Protein AF-A0A644ZFD5-F1 (afdb_monomer_lite)

pLDDT: mean 93.67, std 4.78, range [64.62, 98.56]

Foldseek 3Di:
DLDAPVVVLVVQVCCLVVDAKDKDKDKAAAPVLLVCVCVPPVCVVVVRHRRDHDQDPVVNCVSDPQKAWDDKAWCLDPVNLVPDDPVVSVVSVVLCVDPCSRRRMIMTIIIRHD

Organism: NCBI:txid1076179

Radius of gyration: 15.65 Å; chains: 1; bounding box: 38×32×37 Å

Structure (mmCIF, N/CA/C/O backbone):
data_AF-A0A644ZFD5-F1
#
_entry.id   AF-A0A644ZFD5-F1
#
loop_
_atom_site.group_PDB
_atom_site.id
_atom_site.type_symbol
_atom_site.label_atom_id
_atom_site.label_alt_id
_atom_site.label_comp_id
_atom_site.label_asym_id
_atom_site.label_entity_id
_atom_site.label_seq_id
_atom_site.pdbx_PDB_ins_code
_atom_site.Cartn_x
_atom_site.Cartn_y
_atom_site.Cartn_z
_atom_site.occupancy
_atom_site.B_iso_or_equiv
_atom_site.auth_seq_id
_atom_site.auth_comp_id
_atom_site.auth_asym_id
_atom_site.auth_atom_id
_atom_site.pdbx_PDB_model_num
ATOM 1 N N . MET A 1 1 ? 0.819 -8.624 -4.113 1.00 64.62 1 MET A N 1
ATOM 2 C CA . MET A 1 1 ? 0.639 -9.521 -2.954 1.00 64.62 1 MET A CA 1
ATOM 3 C C . MET A 1 1 ? 0.385 -10.947 -3.442 1.00 64.62 1 MET A C 1
ATOM 5 O O . MET A 1 1 ? -0.240 -11.080 -4.488 1.00 64.62 1 MET A O 1
ATOM 9 N N . TYR A 1 2 ? 0.853 -11.981 -2.729 1.00 78.31 2 TYR A N 1
ATOM 10 C CA . TYR A 1 2 ? 0.537 -13.392 -3.042 1.00 78.31 2 TYR A CA 1
ATOM 11 C C . TYR A 1 2 ? -0.919 -13.760 -2.727 1.00 78.31 2 TYR A C 1
ATOM 13 O O . TYR A 1 2 ? -1.481 -14.652 -3.353 1.00 78.31 2 TYR A O 1
ATOM 21 N N . LEU A 1 3 ? -1.517 -13.050 -1.772 1.00 89.56 3 LEU A N 1
ATOM 22 C CA . LEU A 1 3 ? -2.910 -13.193 -1.370 1.00 89.56 3 LEU A CA 1
ATOM 23 C C . LEU A 1 3 ? -3.855 -12.607 -2.427 1.00 89.56 3 LEU A C 1
ATOM 25 O O . LEU A 1 3 ? -3.509 -11.613 -3.079 1.00 89.56 3 LEU A O 1
ATOM 29 N N . VAL A 1 4 ? -5.030 -13.219 -2.576 1.00 93.19 4 VAL A N 1
ATOM 30 C CA . VAL A 1 4 ? -6.155 -12.633 -3.322 1.00 93.19 4 VAL A CA 1
ATOM 31 C C . VAL A 1 4 ? -6.880 -11.593 -2.457 1.00 93.19 4 VAL A C 1
ATOM 33 O O . VAL A 1 4 ? -6.594 -11.465 -1.270 1.00 93.19 4 VAL A O 1
ATOM 36 N N . GLU A 1 5 ? -7.791 -10.818 -3.047 1.00 94.00 5 GLU A N 1
ATOM 37 C CA . GLU A 1 5 ? -8.461 -9.706 -2.354 1.00 94.00 5 GLU A CA 1
ATOM 38 C C . GLU A 1 5 ? -9.217 -10.144 -1.092 1.00 94.00 5 GLU A C 1
ATOM 40 O O . GLU A 1 5 ? -9.018 -9.546 -0.037 1.00 94.00 5 GLU A O 1
ATOM 45 N N . ASP A 1 6 ? -9.992 -11.228 -1.168 1.00 96.06 6 ASP A N 1
ATOM 46 C CA . ASP A 1 6 ? -10.761 -11.743 -0.026 1.00 96.06 6 ASP A CA 1
ATOM 47 C C . ASP A 1 6 ? -9.856 -12.118 1.160 1.00 96.06 6 ASP A C 1
ATOM 49 O O . ASP A 1 6 ? -10.134 -11.736 2.298 1.00 96.06 6 ASP A O 1
ATOM 53 N N . ASP A 1 7 ? -8.722 -12.776 0.891 1.00 96.12 7 ASP A N 1
ATOM 54 C CA . ASP A 1 7 ? -7.730 -13.133 1.914 1.00 96.12 7 ASP A CA 1
ATOM 55 C C . ASP A 1 7 ? -7.123 -11.883 2.575 1.00 96.12 7 ASP A C 1
ATOM 57 O O . ASP A 1 7 ? -6.800 -11.888 3.764 1.00 96.12 7 ASP A O 1
ATOM 61 N N . ILE A 1 8 ? -6.936 -10.802 1.809 1.00 95.56 8 ILE A N 1
ATOM 62 C CA . ILE A 1 8 ? -6.386 -9.536 2.311 1.00 95.56 8 ILE A CA 1
ATOM 63 C C . ILE A 1 8 ? -7.405 -8.836 3.202 1.00 95.56 8 ILE A C 1
ATOM 65 O O . ILE A 1 8 ? -7.041 -8.386 4.289 1.00 95.56 8 ILE A O 1
ATOM 69 N N . ILE A 1 9 ? -8.666 -8.773 2.771 1.00 97.06 9 ILE A N 1
ATOM 70 C CA . ILE A 1 9 ? -9.760 -8.208 3.566 1.00 97.06 9 ILE A CA 1
ATOM 71 C C . ILE A 1 9 ? -9.872 -8.970 4.888 1.00 97.06 9 ILE A C 1
ATOM 73 O O . ILE A 1 9 ? -9.852 -8.361 5.960 1.00 97.06 9 ILE A O 1
ATOM 77 N N . GLU A 1 10 ? -9.911 -10.302 4.830 1.00 97.69 10 GLU A N 1
ATOM 78 C CA . GLU A 1 10 ? -9.991 -11.149 6.018 1.00 97.69 10 GLU A CA 1
ATOM 79 C C . GLU A 1 10 ? -8.790 -10.937 6.951 1.00 97.69 10 GLU A C 1
ATOM 81 O O . GLU A 1 10 ? -8.964 -10.791 8.163 1.00 97.69 10 GLU A O 1
ATOM 86 N N . LEU A 1 11 ? -7.573 -10.878 6.403 1.00 96.19 11 LEU A N 1
ATOM 87 C CA . LEU A 1 11 ? -6.355 -10.651 7.173 1.00 96.19 11 LEU A CA 1
ATOM 88 C C . LEU A 1 11 ? -6.380 -9.293 7.890 1.00 96.19 11 LEU A C 1
ATOM 90 O O . LEU A 1 11 ? -6.092 -9.236 9.086 1.00 96.19 11 LEU A O 1
ATOM 94 N N . VAL A 1 12 ? -6.733 -8.210 7.190 1.00 96.31 12 VAL A N 1
ATOM 95 C CA . VAL A 1 12 ? -6.780 -6.853 7.762 1.00 96.31 12 VAL A CA 1
ATOM 96 C C . VAL A 1 12 ? -7.826 -6.764 8.871 1.00 96.31 12 VAL A C 1
ATOM 98 O O . VAL A 1 12 ? -7.514 -6.277 9.960 1.00 96.31 12 VAL A O 1
ATOM 101 N N . LEU A 1 13 ? -9.030 -7.295 8.644 1.00 97.00 13 LEU A N 1
ATOM 102 C CA . LEU A 1 13 ? -10.092 -7.310 9.653 1.00 97.00 13 LEU A CA 1
ATOM 103 C C . LEU A 1 13 ? -9.697 -8.143 10.878 1.00 97.00 13 LEU A C 1
ATOM 105 O O . LEU A 1 13 ? -9.847 -7.685 12.008 1.00 97.00 13 LEU A O 1
ATOM 109 N N . LYS A 1 14 ? -9.097 -9.324 10.678 1.00 96.69 14 LYS A N 1
ATOM 110 C CA . LYS A 1 14 ? -8.586 -10.143 11.786 1.00 96.69 14 LYS A CA 1
ATOM 111 C C . LYS A 1 14 ? -7.485 -9.441 12.571 1.00 96.69 14 LYS A C 1
ATOM 113 O O . LYS A 1 14 ? -7.443 -9.589 13.788 1.00 96.69 14 LYS A O 1
ATOM 118 N N . MET A 1 15 ? -6.595 -8.694 11.915 1.00 96.31 15 MET A N 1
ATOM 119 C CA . MET A 1 15 ? -5.570 -7.912 12.613 1.00 96.31 15 MET A CA 1
ATOM 120 C C . MET A 1 15 ? -6.197 -6.800 13.459 1.00 96.31 15 MET A C 1
ATOM 122 O O . MET A 1 15 ? -5.851 -6.696 14.636 1.00 96.31 15 MET A O 1
ATOM 126 N N . ARG A 1 16 ? -7.152 -6.042 12.900 1.00 95.81 16 ARG A N 1
ATOM 127 C CA . ARG A 1 16 ? -7.913 -5.010 13.626 1.00 95.81 16 ARG A CA 1
ATOM 128 C C . ARG A 1 16 ? -8.618 -5.586 14.858 1.00 95.81 16 ARG A C 1
ATOM 130 O O . ARG A 1 16 ? -8.506 -5.025 15.937 1.00 95.81 16 ARG A O 1
ATOM 137 N N . ASP A 1 17 ? -9.306 -6.716 14.710 1.00 95.62 17 ASP A N 1
ATOM 138 C CA . ASP A 1 17 ? -10.135 -7.287 15.782 1.00 95.62 17 ASP A CA 1
ATOM 139 C C . ASP A 1 17 ? -9.309 -8.004 16.861 1.00 95.62 17 ASP A C 1
ATOM 141 O O . ASP A 1 17 ? -9.731 -8.136 18.012 1.00 95.62 17 ASP A O 1
ATOM 145 N N . ARG A 1 18 ? -8.127 -8.519 16.498 1.00 96.25 18 ARG A N 1
ATOM 146 C CA . ARG A 1 18 ? -7.296 -9.342 17.389 1.00 96.25 18 ARG A CA 1
ATOM 147 C C . ARG A 1 18 ? -6.328 -8.534 18.243 1.00 96.25 18 ARG A C 1
ATOM 149 O O . ARG A 1 18 ? -5.957 -9.003 19.329 1.00 96.25 18 ARG A O 1
ATOM 156 N N . PHE A 1 19 ? -5.860 -7.402 17.734 1.00 94.75 19 PHE A N 1
ATOM 157 C CA . PHE A 1 19 ? -4.827 -6.584 18.354 1.00 94.75 19 PHE A CA 1
ATOM 158 C C . PHE A 1 19 ? -5.379 -5.201 18.688 1.00 94.75 19 PHE A C 1
ATOM 160 O O . PHE A 1 19 ? -6.276 -4.695 18.028 1.00 94.75 19 PHE A O 1
ATOM 167 N N . LYS A 1 20 ? -4.834 -4.585 19.735 1.00 88.38 20 LYS A N 1
ATOM 168 C CA . LYS A 1 20 ? -5.202 -3.229 20.135 1.00 88.38 20 LYS A CA 1
ATOM 169 C C . LYS A 1 20 ? -4.220 -2.240 19.507 1.00 88.38 20 LYS A C 1
ATOM 171 O O . LYS A 1 20 ? -3.024 -2.431 19.703 1.00 88.38 20 LYS A O 1
ATOM 176 N N . ASP A 1 21 ? -4.739 -1.213 18.831 1.00 88.06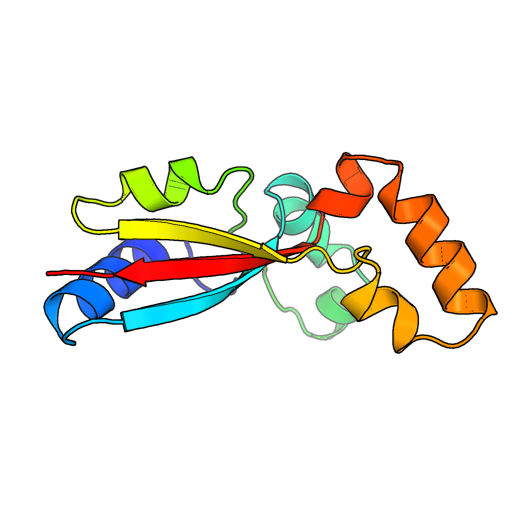 21 ASP A N 1
ATOM 177 C CA . ASP A 1 21 ? -3.992 -0.086 18.246 1.00 88.06 21 ASP A CA 1
ATOM 178 C C . ASP A 1 21 ? -2.831 -0.541 17.336 1.00 88.06 21 ASP A C 1
ATOM 180 O O . ASP A 1 21 ? -1.672 -0.604 17.751 1.00 88.06 21 ASP A O 1
ATOM 184 N N . VAL A 1 22 ? -3.155 -0.913 16.092 1.00 96.50 22 VAL A N 1
ATOM 185 C CA . VAL A 1 22 ? -2.187 -1.472 15.132 1.00 96.50 22 VAL A CA 1
ATOM 186 C C . VAL A 1 22 ? -1.813 -0.459 14.061 1.00 96.50 22 VAL A C 1
ATOM 188 O O . VAL A 1 22 ? -2.654 -0.093 13.247 1.00 96.50 22 VAL A O 1
ATOM 191 N N . THR A 1 23 ? -0.520 -0.164 13.941 1.00 98.12 23 THR A N 1
ATOM 192 C CA . THR A 1 23 ? 0.031 0.465 12.736 1.00 98.12 23 THR A CA 1
ATOM 193 C C . THR A 1 23 ? 0.378 -0.609 11.699 1.00 98.12 23 THR A C 1
ATOM 195 O O . THR A 1 23 ? 1.336 -1.372 11.859 1.00 98.12 23 THR A O 1
ATOM 198 N N . LEU A 1 24 ? -0.391 -0.674 10.613 1.00 97.31 24 LEU A N 1
ATOM 199 C CA . LEU A 1 24 ? -0.173 -1.577 9.485 1.00 97.31 24 LEU A CA 1
ATOM 200 C C . LEU A 1 24 ? 0.643 -0.871 8.391 1.00 97.31 24 LEU A C 1
ATOM 202 O O . LEU A 1 24 ? 0.191 0.106 7.797 1.00 97.31 24 LEU A O 1
ATOM 206 N N . ILE A 1 25 ? 1.837 -1.397 8.097 1.00 97.56 25 ILE A N 1
ATOM 207 C CA . ILE A 1 25 ? 2.761 -0.864 7.082 1.00 97.56 25 ILE A CA 1
ATOM 208 C C . ILE A 1 25 ? 3.043 -1.946 6.043 1.00 97.56 25 ILE A C 1
ATOM 210 O O . ILE A 1 25 ? 3.487 -3.037 6.400 1.00 97.56 25 ILE A O 1
ATOM 214 N N . PHE A 1 26 ? 2.820 -1.654 4.763 1.00 95.81 26 PHE A N 1
ATOM 215 C CA . PHE A 1 26 ? 3.046 -2.629 3.692 1.00 95.81 26 PHE A CA 1
ATOM 216 C C . PHE A 1 26 ? 3.312 -1.978 2.334 1.00 95.81 26 PHE A C 1
ATOM 218 O O . PHE A 1 26 ? 2.914 -0.843 2.060 1.00 95.81 26 PHE A O 1
ATOM 225 N N . ASP A 1 27 ? 3.971 -2.746 1.467 1.00 94.00 27 ASP A N 1
ATOM 226 C CA . ASP A 1 27 ? 4.162 -2.420 0.059 1.00 94.00 27 ASP A CA 1
ATOM 227 C C . ASP A 1 27 ? 2.861 -2.593 -0.734 1.00 94.00 27 ASP A C 1
ATOM 229 O O . ASP A 1 27 ? 2.245 -3.661 -0.742 1.00 94.00 27 ASP A O 1
ATOM 233 N N . ALA A 1 28 ? 2.480 -1.552 -1.467 1.00 95.25 28 ALA A N 1
ATOM 234 C CA . ALA A 1 28 ? 1.298 -1.509 -2.309 1.00 95.25 28 ALA A CA 1
ATOM 235 C C . ALA A 1 28 ? 1.687 -1.275 -3.775 1.00 95.25 28 ALA A C 1
ATOM 237 O O . ALA A 1 28 ? 2.221 -0.224 -4.149 1.00 95.25 28 ALA A O 1
ATOM 238 N N . TYR A 1 29 ? 1.379 -2.254 -4.626 1.00 94.88 29 TYR A N 1
ATOM 239 C CA . TYR A 1 29 ? 1.379 -2.061 -6.073 1.00 94.88 29 TYR A CA 1
ATOM 240 C C . TYR A 1 29 ? 0.059 -1.451 -6.529 1.00 94.88 29 TYR A C 1
ATOM 242 O O . TYR A 1 29 ? -0.997 -1.843 -6.038 1.00 94.88 29 TYR A O 1
ATOM 250 N N . SER A 1 30 ? 0.112 -0.556 -7.521 1.00 96.06 30 SER A N 1
ATOM 251 C CA . SER A 1 30 ? -1.089 -0.200 -8.294 1.00 96.06 30 SER A CA 1
ATOM 252 C C . SER A 1 30 ? -1.697 -1.442 -8.951 1.00 96.06 30 SER A C 1
ATOM 254 O O . SER A 1 30 ? -0.980 -2.410 -9.234 1.00 96.06 30 SER A O 1
ATOM 256 N N . LYS A 1 31 ? -2.995 -1.419 -9.265 1.00 95.88 31 LYS A N 1
ATOM 257 C CA . LYS A 1 31 ? -3.654 -2.515 -10.002 1.00 95.88 31 LYS A CA 1
ATOM 258 C C . LYS A 1 31 ? -2.984 -2.757 -11.355 1.00 95.88 31 LYS A C 1
ATOM 260 O O . LYS A 1 31 ? -2.780 -3.899 -11.776 1.00 95.88 31 LYS A O 1
ATOM 265 N N . LEU A 1 32 ? -2.556 -1.678 -12.013 1.00 94.50 32 LEU A N 1
ATOM 266 C CA . LEU A 1 32 ? -1.797 -1.753 -13.259 1.00 94.50 32 LEU A CA 1
ATOM 267 C C . LEU A 1 32 ? -0.449 -2.460 -13.070 1.00 94.50 32 LEU A C 1
ATOM 269 O O . LEU A 1 32 ? -0.101 -3.330 -13.865 1.00 94.50 32 LEU A O 1
ATOM 273 N N . THR A 1 33 ? 0.311 -2.106 -12.034 1.00 93.69 33 THR A N 1
ATOM 274 C CA . THR A 1 33 ? 1.595 -2.757 -11.741 1.00 93.69 33 THR A CA 1
ATOM 275 C C . THR A 1 33 ? 1.384 -4.223 -11.398 1.00 93.69 33 THR A C 1
ATOM 277 O O . THR A 1 33 ? 2.077 -5.071 -11.948 1.00 93.69 33 THR A O 1
ATOM 280 N N . ALA A 1 34 ? 0.404 -4.534 -10.546 1.00 93.50 34 ALA A N 1
ATOM 281 C CA . ALA A 1 34 ? 0.096 -5.896 -10.131 1.00 93.50 34 ALA A CA 1
ATOM 282 C C . ALA A 1 34 ? -0.257 -6.791 -11.329 1.00 93.50 34 ALA A C 1
ATOM 284 O O . ALA A 1 34 ? 0.372 -7.829 -11.516 1.00 93.50 34 ALA A O 1
ATOM 285 N N . SER A 1 35 ? -1.163 -6.337 -12.204 1.00 91.81 35 SER A N 1
ATOM 286 C CA . SER A 1 35 ? -1.554 -7.083 -13.413 1.00 91.81 35 SER A CA 1
ATOM 287 C C . SER A 1 35 ? -0.401 -7.316 -14.398 1.00 91.81 35 SER A C 1
ATOM 289 O O . SER A 1 35 ? -0.430 -8.267 -15.178 1.00 91.81 35 SER A O 1
ATOM 291 N N . LYS A 1 36 ? 0.636 -6.469 -14.367 1.00 91.06 36 LYS A N 1
ATOM 292 C CA . LYS A 1 36 ? 1.814 -6.580 -15.237 1.00 91.06 36 LYS A CA 1
ATOM 293 C C . LYS A 1 36 ? 3.030 -7.203 -14.560 1.00 91.06 36 LYS A C 1
ATOM 295 O O . LYS A 1 36 ? 3.996 -7.496 -15.261 1.00 91.06 36 LYS A O 1
ATOM 300 N N . ALA A 1 37 ? 2.998 -7.431 -13.250 1.00 87.69 37 ALA A N 1
ATOM 301 C CA . ALA A 1 37 ? 4.163 -7.823 -12.463 1.00 87.69 37 ALA A CA 1
ATOM 302 C C . ALA A 1 37 ? 4.797 -9.135 -12.955 1.00 87.69 37 ALA A C 1
ATOM 304 O O . ALA A 1 37 ? 6.018 -9.240 -13.012 1.00 87.69 37 ALA A O 1
ATOM 305 N N . SER A 1 38 ? 3.987 -10.092 -13.419 1.00 83.88 38 SER A N 1
ATOM 306 C CA . SER A 1 38 ? 4.455 -11.363 -13.996 1.00 83.88 38 SER A CA 1
ATOM 307 C C . SER A 1 38 ? 5.321 -11.209 -15.255 1.00 83.88 38 SER A C 1
ATOM 309 O O . SER A 1 38 ? 6.057 -12.129 -15.608 1.00 83.88 38 SER A O 1
ATOM 311 N N . HIS A 1 39 ? 5.280 -10.054 -15.930 1.00 85.56 39 HIS A N 1
ATOM 312 C CA . HIS A 1 39 ? 6.145 -9.761 -17.076 1.00 85.56 39 HIS A CA 1
ATOM 313 C C . HIS A 1 39 ? 7.541 -9.288 -16.658 1.00 85.56 39 HIS A C 1
ATOM 315 O O . HIS A 1 39 ? 8.440 -9.233 -17.498 1.00 85.56 39 HIS A O 1
ATOM 321 N N . HIS A 1 40 ? 7.742 -8.924 -15.387 1.00 85.88 40 HIS A N 1
ATOM 322 C CA . HIS A 1 40 ? 9.052 -8.522 -14.900 1.00 85.88 40 HIS A CA 1
ATOM 323 C C . HIS A 1 40 ? 9.977 -9.749 -14.832 1.00 85.88 40 HIS A C 1
ATOM 325 O O . HIS A 1 40 ? 9.594 -10.740 -14.203 1.00 85.88 40 HIS A O 1
ATOM 331 N N . PRO A 1 41 ? 11.196 -9.704 -15.412 1.00 87.62 41 PRO A N 1
ATOM 332 C CA . PRO A 1 41 ? 12.079 -10.868 -15.483 1.00 87.62 41 PRO A CA 1
ATOM 333 C C . PRO A 1 41 ? 12.282 -11.552 -14.130 1.00 87.62 41 PRO A C 1
ATOM 335 O O . PRO A 1 41 ? 12.093 -12.754 -14.019 1.00 87.62 41 PRO A O 1
ATOM 338 N N . SER A 1 42 ? 12.545 -10.787 -13.066 1.00 85.56 42 SER A N 1
ATOM 339 C CA . SER A 1 42 ? 12.787 -11.372 -11.739 1.00 85.56 42 SER A CA 1
ATOM 340 C C . SER A 1 42 ? 11.585 -12.104 -11.131 1.00 85.56 42 SER A C 1
ATOM 342 O O . SER A 1 42 ? 11.789 -12.976 -10.296 1.00 85.56 42 SER A O 1
ATOM 344 N N . LEU A 1 43 ? 10.350 -11.754 -11.505 1.00 85.88 43 LEU A N 1
ATOM 345 C CA . LEU A 1 43 ? 9.143 -12.442 -11.031 1.00 85.88 43 LEU A CA 1
ATOM 346 C C . LEU A 1 43 ? 8.790 -13.623 -11.934 1.00 85.88 43 LEU A C 1
ATOM 348 O O . LEU A 1 43 ? 8.332 -14.658 -11.458 1.00 85.88 43 LEU A O 1
ATOM 352 N N . LYS A 1 44 ? 9.067 -13.492 -13.232 1.00 87.25 44 LYS A N 1
ATOM 353 C CA . LYS A 1 44 ? 8.912 -14.579 -14.193 1.00 87.25 44 LYS A CA 1
ATOM 354 C C . LYS A 1 44 ? 9.799 -15.776 -13.840 1.00 87.25 44 LYS A C 1
ATOM 356 O O . LYS A 1 44 ? 9.310 -16.900 -13.855 1.00 87.25 44 LYS A O 1
ATOM 361 N N . GLU A 1 45 ? 11.059 -15.535 -13.475 1.00 90.25 45 GLU A N 1
ATOM 362 C CA . GLU A 1 45 ? 12.005 -16.602 -13.110 1.00 90.25 45 GLU A CA 1
ATOM 363 C C . GLU A 1 45 ? 11.609 -17.358 -11.831 1.00 90.25 45 GLU A C 1
ATOM 365 O O . GLU A 1 45 ? 11.975 -18.517 -11.660 1.00 90.25 45 GLU A O 1
ATOM 370 N N . THR A 1 46 ? 10.851 -16.733 -10.924 1.00 88.94 46 THR A N 1
ATOM 371 C CA . THR A 1 46 ? 10.423 -17.373 -9.668 1.00 88.94 46 THR A CA 1
ATOM 372 C C . THR A 1 46 ? 9.062 -18.058 -9.773 1.00 88.94 46 THR A C 1
ATOM 374 O O . THR A 1 46 ? 8.678 -18.782 -8.858 1.00 88.94 46 THR A O 1
ATOM 377 N N . GLY A 1 47 ? 8.306 -17.815 -10.849 1.00 85.12 47 GLY A N 1
ATOM 378 C CA . GLY A 1 47 ? 6.908 -18.239 -10.956 1.00 85.12 47 GLY A CA 1
ATOM 379 C C . GLY A 1 47 ? 5.978 -17.537 -9.957 1.00 85.12 47 GLY A C 1
ATOM 380 O O . GLY A 1 47 ? 4.840 -17.968 -9.775 1.00 85.12 47 GLY A O 1
ATOM 381 N N . ALA A 1 48 ? 6.446 -16.472 -9.297 1.00 86.44 48 ALA A N 1
ATOM 382 C CA . ALA A 1 48 ? 5.655 -15.724 -8.333 1.00 86.44 48 ALA A CA 1
ATOM 383 C C . ALA A 1 48 ? 4.477 -15.027 -9.024 1.00 86.44 48 ALA A C 1
ATOM 385 O O . ALA A 1 48 ? 4.644 -14.313 -10.015 1.00 86.44 48 ALA A O 1
ATOM 386 N N . VAL A 1 49 ? 3.284 -15.189 -8.452 1.00 87.31 49 VAL A N 1
ATOM 387 C CA . VAL A 1 49 ? 2.066 -14.537 -8.937 1.00 87.31 49 VAL A CA 1
ATOM 388 C C . VAL A 1 49 ? 1.684 -13.407 -7.991 1.00 87.31 49 VAL A C 1
ATOM 390 O O . VAL A 1 49 ? 1.587 -13.586 -6.777 1.00 87.31 49 VAL A O 1
ATOM 393 N N . ILE A 1 50 ? 1.469 -12.226 -8.565 1.00 90.75 50 ILE A N 1
ATOM 394 C CA . ILE A 1 50 ? 0.931 -11.065 -7.866 1.00 90.75 50 ILE A CA 1
ATOM 395 C C . ILE A 1 50 ? -0.566 -11.018 -8.159 1.00 90.75 50 ILE A C 1
ATOM 397 O O . ILE A 1 50 ? -0.970 -10.664 -9.261 1.00 90.75 50 ILE A O 1
ATOM 4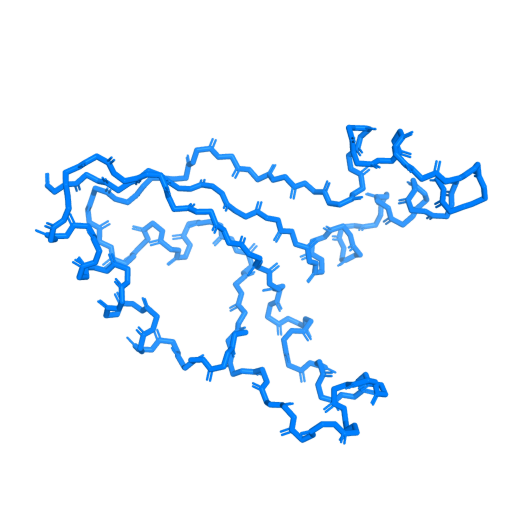01 N N . ASN A 1 51 ? -1.374 -11.388 -7.168 1.00 91.56 51 ASN A N 1
ATOM 402 C CA . ASN A 1 51 ? -2.822 -11.536 -7.323 1.00 91.56 51 ASN A CA 1
ATOM 403 C C . ASN A 1 51 ? -3.602 -10.252 -7.028 1.00 91.56 51 ASN A C 1
ATOM 405 O O . ASN A 1 51 ? -4.739 -10.105 -7.462 1.00 91.56 51 ASN A O 1
ATOM 409 N N . TRP A 1 52 ? -2.992 -9.316 -6.300 1.00 93.94 52 TRP A N 1
ATOM 410 C CA . TRP A 1 52 ? -3.672 -8.114 -5.834 1.00 93.94 52 TRP A CA 1
ATOM 411 C C . TRP A 1 52 ? -2.798 -6.866 -5.922 1.00 93.94 52 TRP A C 1
ATOM 413 O O . TRP A 1 52 ? -1.576 -6.917 -5.703 1.00 93.94 52 TRP A O 1
ATOM 423 N N . GLY A 1 53 ? -3.472 -5.754 -6.209 1.00 95.19 53 GLY A N 1
ATOM 424 C CA . GLY A 1 53 ? -2.974 -4.388 -6.178 1.00 95.19 53 GLY A CA 1
ATOM 425 C C . GLY A 1 53 ? -4.108 -3.427 -5.818 1.00 95.19 53 GLY A C 1
ATOM 426 O O . GLY A 1 53 ? -5.282 -3.778 -5.898 1.00 95.19 53 GLY A O 1
ATOM 427 N N . VAL A 1 54 ? -3.743 -2.211 -5.437 1.00 96.50 54 VAL A N 1
ATOM 428 C CA . VAL A 1 54 ? -4.645 -1.183 -4.914 1.00 96.50 54 VAL A CA 1
ATOM 429 C C . VAL A 1 54 ? -4.229 0.175 -5.468 1.00 96.50 54 VAL A C 1
ATOM 431 O O . VAL A 1 54 ? -3.035 0.479 -5.548 1.00 96.50 54 VAL A O 1
ATOM 434 N N . ASP A 1 55 ? -5.185 1.011 -5.864 1.00 97.00 55 ASP A N 1
ATOM 435 C CA . ASP A 1 55 ? -4.918 2.317 -6.476 1.00 97.00 55 ASP A CA 1
ATOM 436 C C . ASP A 1 55 ? -5.134 3.465 -5.482 1.00 97.00 55 ASP A C 1
ATOM 438 O O . ASP A 1 55 ? -4.393 4.450 -5.511 1.00 97.00 55 ASP A O 1
ATOM 442 N N . SER A 1 56 ? -6.039 3.307 -4.518 1.00 96.75 56 SER A N 1
ATOM 443 C CA . SER A 1 56 ? -6.330 4.322 -3.504 1.00 96.75 56 SER A CA 1
ATOM 444 C C . SER A 1 56 ? -6.374 3.747 -2.085 1.00 96.75 56 SER A C 1
ATOM 446 O O . SER A 1 56 ? -6.928 2.666 -1.896 1.00 96.75 56 SER A O 1
ATOM 448 N N . PRO A 1 57 ? -5.879 4.478 -1.064 1.00 97.62 57 PRO A N 1
ATOM 449 C CA . PRO A 1 57 ? -6.098 4.112 0.335 1.00 97.62 57 PRO A CA 1
ATOM 450 C C . PRO A 1 57 ? -7.579 3.920 0.690 1.00 97.62 57 PRO A C 1
ATOM 452 O O . PRO A 1 57 ? -7.905 3.026 1.464 1.00 97.62 57 PRO A O 1
ATOM 455 N N . ALA A 1 58 ? -8.473 4.684 0.051 1.00 98.06 58 ALA A N 1
ATOM 456 C CA . ALA A 1 58 ? -9.917 4.602 0.273 1.00 98.06 58 ALA A CA 1
ATOM 457 C C . ALA A 1 58 ? -10.509 3.212 -0.026 1.00 98.06 58 ALA A C 1
ATOM 459 O O . ALA A 1 58 ? -11.529 2.844 0.546 1.00 98.06 58 ALA A O 1
ATOM 460 N N . GLU A 1 59 ? -9.878 2.425 -0.905 1.00 97.75 59 GLU A N 1
ATOM 461 C CA . GLU A 1 59 ? -10.305 1.045 -1.174 1.00 97.75 59 GLU A CA 1
ATOM 462 C C . GLU A 1 59 ? -10.114 0.146 0.055 1.00 97.75 59 GLU A C 1
ATOM 464 O O . GLU A 1 59 ? -10.899 -0.767 0.271 1.00 97.75 59 GLU A O 1
ATOM 469 N N . ILE A 1 60 ? -9.103 0.436 0.877 1.00 97.25 60 ILE A N 1
ATOM 470 C CA . ILE A 1 60 ? -8.769 -0.316 2.093 1.00 97.25 60 ILE A CA 1
ATOM 471 C C . ILE A 1 60 ? -9.584 0.196 3.279 1.00 97.25 60 ILE A C 1
ATOM 473 O O . ILE A 1 60 ? -10.078 -0.597 4.072 1.00 97.25 60 ILE A O 1
ATOM 477 N N . GLU A 1 61 ? -9.789 1.512 3.379 1.00 98.31 61 GLU A N 1
ATOM 478 C CA . GLU A 1 61 ? -10.703 2.101 4.373 1.00 98.31 61 GLU A CA 1
ATOM 479 C C . GLU A 1 61 ? -12.132 1.552 4.212 1.00 98.31 61 GLU A C 1
ATOM 481 O O . GLU A 1 61 ? -12.862 1.389 5.187 1.00 98.31 61 GLU A O 1
ATOM 486 N N . ALA A 1 62 ? -12.523 1.191 2.985 1.00 98.00 62 ALA A N 1
ATOM 487 C CA . ALA A 1 62 ? -13.812 0.574 2.696 1.00 98.00 62 ALA A CA 1
ATOM 488 C C . ALA A 1 62 ? -13.958 -0.872 3.215 1.00 98.00 62 ALA A C 1
ATOM 490 O O . ALA A 1 62 ? -15.076 -1.388 3.215 1.00 98.00 62 ALA A O 1
ATOM 491 N N . PHE A 1 63 ? -12.885 -1.530 3.679 1.00 97.12 63 PHE A N 1
ATOM 492 C CA . PHE A 1 63 ? -12.967 -2.890 4.233 1.00 97.12 63 PHE A CA 1
ATOM 493 C C . PHE A 1 63 ? -13.770 -2.942 5.539 1.00 97.12 63 PHE A C 1
ATOM 495 O O . PHE A 1 63 ? -14.363 -3.971 5.861 1.00 97.12 63 PHE A O 1
ATOM 502 N N . GLY A 1 64 ? -13.817 -1.843 6.296 1.00 95.56 64 GLY A N 1
ATOM 503 C CA . GLY A 1 64 ? -14.597 -1.758 7.523 1.00 95.56 64 GLY A CA 1
ATOM 504 C C . GLY A 1 64 ? -14.258 -0.538 8.372 1.00 95.56 64 GLY A C 1
ATOM 505 O O . GLY A 1 64 ? -13.265 0.149 8.156 1.00 95.56 64 GLY A O 1
ATOM 506 N N . SER A 1 65 ? -15.084 -0.281 9.387 1.00 95.56 65 SER A N 1
ATOM 507 C CA . SER A 1 65 ? -14.826 0.779 10.365 1.00 95.56 65 SER A CA 1
ATOM 508 C C . SER A 1 65 ? -13.518 0.552 11.123 1.00 95.56 65 SER A C 1
ATOM 510 O O . SER A 1 65 ? -13.089 -0.590 11.311 1.00 95.56 65 SER A O 1
ATOM 512 N N . GLY A 1 66 ? -12.916 1.645 11.594 1.00 95.69 66 GLY A N 1
ATOM 513 C CA . GLY A 1 66 ? -11.686 1.595 12.384 1.00 95.69 66 GLY A CA 1
ATOM 514 C C . GLY A 1 66 ? -10.421 1.341 11.562 1.00 95.69 66 GLY A C 1
ATOM 515 O O . GLY A 1 66 ? -9.372 1.119 12.147 1.00 95.69 66 GLY A O 1
ATOM 516 N N . ILE A 1 67 ? -10.503 1.380 10.230 1.00 97.75 67 ILE A N 1
ATOM 517 C CA . ILE A 1 67 ? -9.355 1.307 9.321 1.00 97.75 67 ILE A CA 1
ATOM 518 C C . ILE A 1 67 ? -9.149 2.699 8.734 1.00 97.75 67 ILE A C 1
ATOM 520 O O . ILE A 1 67 ? -10.003 3.185 7.994 1.00 97.75 67 ILE A O 1
ATOM 524 N N . THR A 1 68 ? -8.040 3.350 9.071 1.00 97.88 68 THR A N 1
ATOM 525 C CA . THR A 1 68 ? -7.777 4.732 8.654 1.00 97.88 68 THR A CA 1
ATOM 526 C C . THR A 1 68 ? -6.417 4.857 7.997 1.00 97.88 68 THR A C 1
ATOM 528 O O . THR A 1 68 ? -5.407 4.356 8.494 1.00 97.88 68 THR A O 1
ATOM 531 N N . HIS A 1 69 ? -6.374 5.528 6.848 1.00 98.56 69 HIS A N 1
ATOM 532 C CA . HIS A 1 69 ? -5.113 5.851 6.198 1.00 98.56 69 HIS A CA 1
ATOM 533 C C . HIS A 1 69 ? -4.375 6.930 6.994 1.00 98.56 69 HIS A C 1
ATOM 535 O O . HIS A 1 69 ? -4.899 8.020 7.212 1.00 98.56 69 HIS A O 1
ATOM 541 N N . GLU A 1 70 ? -3.143 6.644 7.419 1.00 98.19 70 GLU A N 1
ATOM 542 C CA . GLU A 1 70 ? -2.299 7.638 8.087 1.00 98.19 70 GLU A CA 1
ATOM 543 C C . GLU A 1 70 ? -1.483 8.422 7.052 1.00 98.19 70 GLU A C 1
ATOM 545 O O . GLU A 1 70 ? -1.479 9.654 7.033 1.00 98.19 70 GLU A O 1
ATOM 550 N N . LYS A 1 71 ? -0.753 7.706 6.188 1.00 97.75 71 LYS A N 1
ATOM 551 C CA . LYS A 1 71 ? 0.121 8.312 5.177 1.00 97.75 71 LYS A CA 1
ATOM 552 C C . LYS A 1 71 ? 0.531 7.333 4.088 1.00 97.75 71 LYS A C 1
ATOM 554 O O . LYS A 1 71 ? 0.539 6.114 4.250 1.00 97.75 71 LYS A O 1
ATOM 559 N N 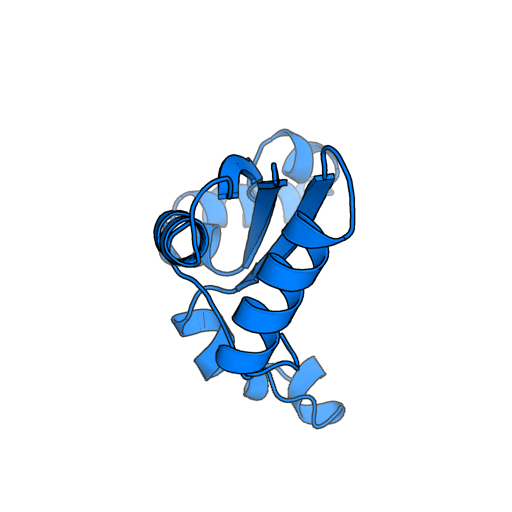. THR A 1 72 ? 0.919 7.905 2.957 1.00 97.75 72 THR A N 1
ATOM 560 C CA . THR A 1 72 ? 1.550 7.192 1.846 1.00 97.75 72 THR A CA 1
ATOM 561 C C . THR A 1 72 ? 2.985 7.667 1.736 1.00 97.75 72 THR A C 1
ATOM 563 O O . THR A 1 72 ? 3.223 8.872 1.689 1.00 97.75 72 THR A O 1
ATOM 566 N N . LEU A 1 73 ? 3.927 6.732 1.670 1.00 96.69 73 LEU A N 1
ATOM 567 C CA . LEU A 1 73 ? 5.327 7.029 1.391 1.00 96.69 73 LEU A CA 1
ATOM 568 C C . LEU A 1 73 ? 5.619 6.629 -0.051 1.00 96.69 73 LEU A C 1
ATOM 570 O O . LEU A 1 73 ? 5.409 5.472 -0.436 1.00 96.69 73 LEU A O 1
ATOM 574 N N . TYR A 1 74 ? 6.112 7.569 -0.851 1.00 95.69 74 TYR A N 1
ATOM 575 C CA . TYR A 1 74 ? 6.517 7.277 -2.218 1.00 95.69 74 TYR A CA 1
ATOM 576 C C . TYR A 1 74 ? 8.010 6.981 -2.272 1.00 95.69 74 TYR A C 1
ATOM 578 O O . TYR A 1 74 ? 8.835 7.651 -1.651 1.00 95.69 74 TYR A O 1
ATOM 586 N N . LEU A 1 75 ? 8.386 6.006 -3.099 1.00 92.75 75 LEU A N 1
ATOM 587 C CA . LEU A 1 75 ? 9.794 5.654 -3.318 1.00 92.75 75 LEU A CA 1
ATOM 588 C C . LEU A 1 75 ? 10.579 6.761 -4.046 1.00 92.75 75 LEU A C 1
ATOM 590 O O . LEU A 1 75 ? 11.801 6.700 -4.149 1.00 92.75 75 LEU A O 1
ATOM 594 N N . THR A 1 76 ? 9.875 7.780 -4.541 1.00 94.12 76 THR A N 1
ATOM 595 C CA . THR A 1 76 ? 10.431 8.964 -5.199 1.00 94.12 76 THR A CA 1
ATOM 596 C C . THR A 1 76 ? 10.429 10.207 -4.306 1.00 94.12 76 THR A C 1
ATOM 598 O O . THR A 1 76 ? 10.718 11.290 -4.805 1.00 94.12 76 THR A O 1
ATOM 601 N N . ASP A 1 77 ? 10.072 10.091 -3.024 1.00 93.31 77 ASP A N 1
ATOM 602 C CA . ASP A 1 77 ? 10.149 11.211 -2.079 1.00 93.31 77 ASP A CA 1
ATOM 603 C C . ASP A 1 77 ? 11.605 11.501 -1.689 1.00 93.31 77 ASP A C 1
ATOM 605 O O . ASP A 1 77 ? 12.446 10.601 -1.659 1.00 93.31 77 ASP A O 1
ATOM 609 N N . GLU A 1 78 ? 11.909 12.746 -1.312 1.00 88.19 78 GLU A N 1
ATOM 610 C CA . GLU A 1 78 ? 13.273 13.190 -0.966 1.00 88.19 78 GLU A CA 1
ATOM 611 C C . GLU A 1 78 ? 13.942 12.324 0.113 1.00 88.19 78 GLU A C 1
ATOM 613 O O . GLU A 1 78 ? 15.128 12.008 0.021 1.00 88.19 78 GLU A O 1
ATOM 618 N N . ASN A 1 79 ? 13.173 11.853 1.100 1.00 88.75 79 AS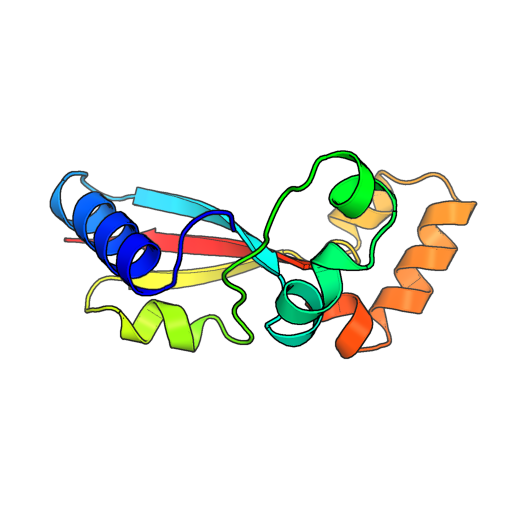N A N 1
ATOM 619 C CA . ASN A 1 79 ? 13.678 10.960 2.147 1.00 88.75 79 ASN A CA 1
ATOM 620 C C . ASN A 1 79 ? 14.185 9.614 1.596 1.00 88.75 79 ASN A C 1
ATOM 622 O O . ASN A 1 79 ? 15.122 9.033 2.153 1.00 88.75 79 ASN A O 1
ATOM 626 N N . ALA A 1 80 ? 13.578 9.116 0.514 1.00 90.38 80 ALA A N 1
ATOM 627 C CA . ALA A 1 80 ? 14.011 7.913 -0.190 1.00 90.38 80 ALA A CA 1
ATOM 628 C C . ALA A 1 80 ? 15.148 8.234 -1.175 1.00 90.38 80 ALA A C 1
ATOM 630 O O . ALA A 1 80 ? 16.188 7.574 -1.166 1.00 90.38 80 ALA A O 1
ATOM 631 N N . LEU A 1 81 ? 15.000 9.303 -1.962 1.00 93.62 81 LEU A N 1
ATOM 632 C CA . LEU A 1 81 ? 15.971 9.750 -2.965 1.00 93.62 81 LEU A CA 1
ATOM 633 C C . LEU A 1 81 ? 17.329 10.146 -2.367 1.00 93.62 81 LEU A C 1
ATOM 635 O O . LEU A 1 81 ? 18.380 9.893 -2.967 1.00 93.62 81 LEU A O 1
ATOM 639 N N . GLY A 1 82 ? 17.334 10.735 -1.172 1.00 92.06 82 GLY A N 1
ATOM 640 C CA . GLY A 1 82 ? 18.547 11.111 -0.448 1.00 92.06 82 GLY A CA 1
ATOM 641 C C . GLY A 1 82 ? 19.464 9.920 -0.152 1.00 92.06 82 GLY A C 1
ATOM 642 O O . GLY A 1 82 ? 20.681 10.090 -0.083 1.00 92.06 82 GLY A O 1
ATOM 643 N N . ARG A 1 83 ? 18.905 8.704 -0.075 1.00 92.75 83 ARG A N 1
ATOM 644 C CA . ARG A 1 83 ? 19.642 7.453 0.178 1.00 92.75 83 ARG A CA 1
ATOM 645 C C . ARG A 1 83 ? 20.251 6.835 -1.084 1.00 92.75 83 ARG A C 1
ATOM 647 O O . ARG A 1 83 ? 21.036 5.897 -0.980 1.00 92.75 83 ARG A O 1
ATOM 654 N N . LEU A 1 84 ? 19.896 7.338 -2.268 1.00 94.00 84 LEU A N 1
ATOM 655 C CA . LEU A 1 84 ? 20.396 6.844 -3.551 1.00 94.00 84 LEU A CA 1
ATOM 656 C C . LEU A 1 84 ? 21.684 7.562 -3.968 1.00 94.00 84 LEU A C 1
ATOM 658 O O . LEU A 1 84 ? 21.923 8.715 -3.598 1.00 94.00 84 LEU A O 1
ATOM 662 N N . SER A 1 85 ? 22.495 6.900 -4.799 1.00 95.69 85 SER A N 1
ATOM 663 C CA . SER A 1 85 ? 23.619 7.550 -5.481 1.00 95.69 85 SER A CA 1
ATOM 664 C C . SER A 1 85 ? 23.116 8.613 -6.463 1.00 95.69 85 SER A C 1
ATOM 666 O O . SER A 1 85 ? 21.981 8.546 -6.935 1.00 95.69 85 SER A O 1
ATOM 668 N N . SER A 1 86 ? 23.953 9.595 -6.806 1.00 94.06 86 SER A N 1
ATOM 669 C CA . SER A 1 86 ? 23.535 10.774 -7.581 1.00 94.06 86 SER A CA 1
ATOM 670 C C . SER A 1 86 ? 22.844 10.446 -8.913 1.00 94.06 86 SER A C 1
ATOM 672 O O . SER A 1 86 ? 21.877 11.111 -9.276 1.00 94.06 86 SER A O 1
ATOM 674 N N . GLY A 1 87 ? 23.298 9.404 -9.621 1.00 94.69 87 GLY A N 1
ATOM 675 C CA . GLY A 1 87 ? 22.687 8.972 -10.884 1.00 94.69 87 GLY A CA 1
ATOM 676 C C . GLY A 1 87 ? 21.291 8.373 -10.695 1.00 94.69 87 GLY A C 1
ATOM 677 O O . GLY A 1 87 ? 20.337 8.804 -11.343 1.00 94.69 87 GLY A O 1
ATOM 678 N N . TYR A 1 88 ? 21.148 7.430 -9.758 1.00 93.94 88 TYR A N 1
ATOM 679 C CA . TYR A 1 88 ? 19.845 6.850 -9.422 1.00 93.94 88 TYR A CA 1
ATOM 680 C C . TYR A 1 88 ? 18.892 7.901 -8.854 1.00 93.94 88 TYR A C 1
ATOM 682 O O . TYR A 1 88 ? 17.727 7.938 -9.236 1.00 93.94 88 TYR A O 1
ATOM 690 N N . ARG A 1 89 ? 19.392 8.810 -8.015 1.00 95.75 89 ARG A N 1
ATOM 691 C CA . ARG A 1 89 ? 18.618 9.931 -7.481 1.00 95.75 89 ARG A CA 1
ATOM 692 C C . ARG A 1 89 ? 17.979 10.754 -8.596 1.00 95.75 89 ARG A C 1
ATOM 694 O O . ARG A 1 89 ? 16.775 10.972 -8.562 1.00 95.75 89 ARG A O 1
ATOM 701 N N . ALA A 1 90 ? 18.756 11.168 -9.598 1.00 95.19 90 ALA A N 1
ATOM 702 C CA . ALA A 1 90 ? 18.240 11.941 -10.727 1.00 95.19 90 ALA A CA 1
ATOM 703 C C . ALA A 1 90 ? 17.198 11.157 -11.547 1.00 95.19 90 ALA A C 1
ATOM 705 O O . ALA A 1 90 ? 16.155 11.706 -11.905 1.00 95.19 90 ALA A O 1
ATOM 706 N N . MET A 1 91 ? 17.450 9.867 -11.799 1.00 95.50 91 MET A N 1
ATOM 707 C CA . MET A 1 91 ? 16.520 8.985 -12.512 1.00 95.50 91 MET A CA 1
ATOM 708 C C . MET A 1 91 ? 15.175 8.860 -11.781 1.00 95.50 91 MET A C 1
ATOM 710 O O . MET A 1 91 ? 14.125 9.086 -12.381 1.00 95.50 91 MET A O 1
ATOM 714 N N . PHE A 1 92 ? 15.194 8.539 -10.485 1.00 94.81 92 PHE A N 1
ATOM 715 C CA . PHE A 1 92 ? 13.976 8.372 -9.690 1.00 94.81 92 PHE A CA 1
ATOM 716 C C . PHE A 1 92 ? 13.262 9.706 -9.423 1.00 94.81 92 PHE A C 1
ATOM 718 O O . PHE A 1 92 ? 12.033 9.737 -9.430 1.00 94.81 92 PHE A O 1
ATOM 725 N N . ALA A 1 93 ? 13.991 10.820 -9.286 1.00 94.50 93 ALA A N 1
ATOM 726 C CA . ALA A 1 93 ? 13.397 12.157 -9.214 1.00 94.50 93 ALA A CA 1
ATOM 727 C C . ALA A 1 93 ? 12.623 12.506 -10.496 1.00 94.50 93 ALA A C 1
ATOM 729 O O . ALA A 1 93 ? 11.534 13.077 -10.438 1.00 94.50 93 ALA A O 1
ATOM 730 N N . LEU A 1 94 ? 13.162 12.145 -11.668 1.00 95.06 94 LEU A N 1
ATOM 731 C CA . LEU A 1 94 ? 12.464 12.321 -12.940 1.00 95.06 94 LEU A CA 1
ATOM 732 C C . LEU A 1 94 ? 11.238 11.404 -13.035 1.00 95.06 94 LEU A C 1
ATOM 734 O O . LEU A 1 94 ? 10.163 11.873 -13.406 1.00 95.06 94 LEU A O 1
ATOM 738 N N . ALA A 1 95 ? 11.379 10.129 -12.662 1.00 93.50 95 ALA A N 1
ATOM 739 C CA . ALA A 1 95 ? 10.274 9.171 -12.644 1.00 93.50 95 ALA A CA 1
ATOM 740 C C . ALA A 1 95 ? 9.121 9.641 -11.737 1.00 93.50 95 ALA A C 1
ATOM 742 O O . ALA A 1 95 ? 7.961 9.564 -12.136 1.00 93.50 95 ALA A O 1
ATOM 743 N N . GLY A 1 96 ? 9.430 10.221 -10.572 1.00 94.19 96 GLY A N 1
ATOM 744 C CA . GLY A 1 96 ? 8.449 10.740 -9.611 1.00 94.19 96 GLY A CA 1
ATOM 745 C C . GLY A 1 96 ? 7.550 11.864 -10.138 1.00 94.19 96 GLY A C 1
ATOM 746 O O . GLY A 1 96 ? 6.478 12.107 -9.581 1.00 94.19 96 GLY A O 1
ATOM 747 N N . LYS A 1 97 ? 7.930 12.525 -11.241 1.00 94.94 97 LYS A N 1
ATOM 748 C CA . LYS A 1 97 ? 7.082 13.525 -11.915 1.00 94.94 97 LYS A CA 1
ATOM 749 C C . LYS A 1 97 ? 5.906 12.897 -12.664 1.00 94.94 97 LYS A C 1
ATOM 751 O O . LYS A 1 97 ? 4.920 13.580 -12.934 1.00 94.94 97 LYS A O 1
ATOM 756 N N . PHE A 1 98 ? 5.988 11.610 -12.994 1.00 95.31 98 PHE A N 1
ATOM 757 C CA . PHE A 1 98 ? 4.933 10.880 -13.685 1.00 95.31 98 PHE A CA 1
ATOM 758 C C . PHE A 1 98 ? 4.095 10.104 -12.673 1.00 95.31 98 PHE A C 1
ATOM 760 O O . PHE A 1 98 ? 4.586 9.168 -12.047 1.00 95.31 98 PHE A O 1
ATOM 767 N N . LYS A 1 99 ? 2.806 10.448 -12.555 1.00 93.44 99 LYS A N 1
ATOM 768 C CA . LYS A 1 99 ? 1.877 9.815 -11.601 1.00 93.44 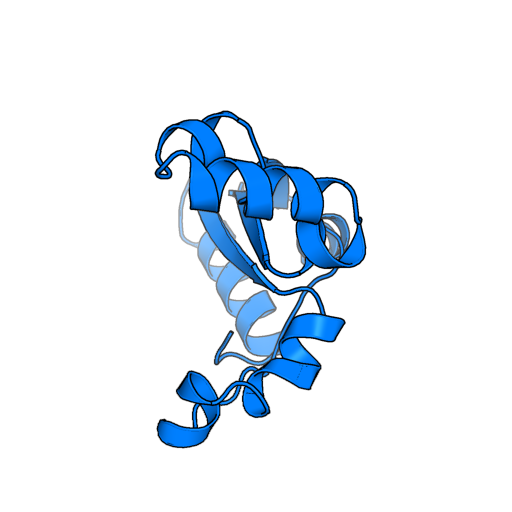99 LYS A CA 1
ATOM 769 C C . LYS A 1 99 ? 1.914 8.286 -11.676 1.00 93.44 99 LYS A C 1
ATOM 771 O O . LYS A 1 99 ? 2.062 7.634 -10.653 1.00 93.44 99 LYS A O 1
ATOM 776 N N . VAL A 1 100 ? 1.854 7.732 -12.889 1.00 94.00 100 VAL A N 1
ATOM 777 C CA . VAL A 1 100 ? 1.871 6.279 -13.124 1.00 94.00 100 VAL A CA 1
ATOM 778 C C . VAL A 1 100 ? 3.131 5.625 -12.559 1.00 94.00 100 VAL A C 1
ATOM 780 O O . VAL A 1 100 ? 3.037 4.566 -11.955 1.00 94.00 100 VAL A O 1
ATOM 783 N N . ALA A 1 101 ? 4.300 6.249 -12.723 1.00 93.25 101 ALA A N 1
ATOM 784 C CA . ALA A 1 101 ? 5.554 5.711 -12.204 1.00 93.25 101 ALA A CA 1
ATOM 785 C C . ALA A 1 101 ? 5.662 5.896 -10.684 1.00 93.25 101 ALA A C 1
ATOM 787 O O . ALA A 1 101 ? 6.047 4.966 -9.982 1.00 93.25 101 ALA A O 1
ATOM 788 N N . ARG A 1 102 ? 5.267 7.065 -10.168 1.00 94.88 102 ARG A N 1
ATOM 789 C CA . ARG A 1 102 ? 5.259 7.363 -8.730 1.00 94.88 102 ARG A CA 1
ATOM 790 C C . ARG A 1 102 ? 4.323 6.444 -7.943 1.00 94.88 102 ARG A C 1
ATOM 792 O O . ARG A 1 102 ? 4.654 6.032 -6.840 1.00 94.88 102 ARG A O 1
ATOM 799 N N . GLU A 1 103 ? 3.155 6.135 -8.496 1.00 95.69 103 GLU A N 1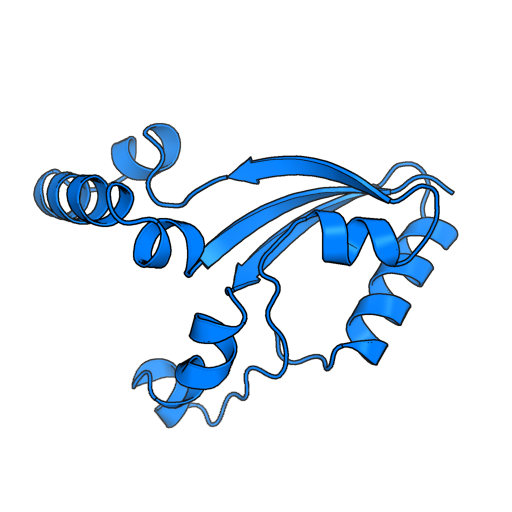
ATOM 800 C CA . GLU A 1 103 ? 2.134 5.308 -7.843 1.00 95.69 103 GLU A CA 1
ATOM 801 C C . GLU A 1 103 ? 2.263 3.819 -8.183 1.00 95.69 103 GLU A C 1
ATOM 803 O O . GLU A 1 103 ? 1.560 3.001 -7.589 1.00 95.69 103 GLU A O 1
ATOM 808 N N . ALA A 1 104 ? 3.182 3.442 -9.082 1.00 94.62 104 ALA A N 1
ATOM 809 C CA . ALA A 1 104 ? 3.394 2.053 -9.475 1.00 94.62 104 ALA A CA 1
ATOM 810 C C . ALA A 1 104 ? 3.678 1.148 -8.268 1.00 94.62 104 ALA A C 1
ATOM 812 O O . ALA A 1 104 ? 3.143 0.039 -8.208 1.00 94.62 104 ALA A O 1
ATOM 813 N N . HIS A 1 105 ? 4.491 1.635 -7.327 1.00 94.44 105 HIS A N 1
ATOM 814 C CA . HIS A 1 105 ? 4.838 0.988 -6.065 1.00 94.44 105 HIS A CA 1
ATOM 815 C C . HIS A 1 105 ? 5.036 2.067 -4.997 1.00 94.44 105 HIS A C 1
ATOM 817 O O . HIS A 1 105 ? 5.828 2.993 -5.172 1.00 94.44 105 HIS A O 1
ATOM 823 N N . ARG A 1 106 ? 4.286 1.956 -3.905 1.00 95.56 106 ARG A N 1
ATOM 824 C CA . ARG A 1 106 ? 4.324 2.864 -2.755 1.00 95.56 106 ARG A CA 1
ATOM 825 C C . ARG A 1 106 ? 4.154 2.081 -1.463 1.00 95.56 106 ARG A C 1
ATOM 827 O O . ARG A 1 106 ? 3.740 0.927 -1.502 1.00 95.56 106 ARG A O 1
ATOM 834 N N . ILE A 1 107 ? 4.458 2.708 -0.336 1.00 97.12 107 ILE A N 1
ATOM 835 C CA . ILE A 1 107 ? 4.204 2.131 0.984 1.00 97.12 107 ILE A CA 1
ATOM 836 C C . ILE A 1 107 ? 2.980 2.822 1.561 1.00 97.12 107 ILE A C 1
ATOM 838 O O . ILE A 1 107 ? 2.904 4.054 1.583 1.00 97.12 107 ILE A O 1
ATOM 842 N N . PHE A 1 108 ? 2.034 2.027 2.034 1.00 97.88 108 PHE A N 1
ATOM 843 C CA . PHE A 1 108 ? 0.903 2.524 2.793 1.00 97.88 108 PHE A CA 1
ATOM 844 C C . PHE A 1 108 ? 1.117 2.307 4.281 1.00 97.88 108 PHE A C 1
ATOM 846 O O . PHE A 1 108 ? 1.661 1.283 4.696 1.00 97.88 108 PHE A O 1
ATOM 853 N N . VAL A 1 109 ? 0.679 3.294 5.059 1.00 98.38 109 VAL A N 1
ATOM 854 C CA . VAL A 1 109 ? 0.619 3.244 6.515 1.00 98.38 109 VAL A CA 1
ATOM 855 C C . VAL A 1 109 ? -0.824 3.486 6.928 1.00 98.38 109 VAL A C 1
ATOM 857 O O . VAL A 1 109 ? -1.422 4.494 6.544 1.00 98.38 109 VAL A O 1
ATOM 860 N N . PHE A 1 110 ? -1.373 2.535 7.669 1.00 98.50 110 PHE A N 1
ATOM 861 C CA . PHE A 1 110 ? -2.734 2.545 8.179 1.00 98.50 110 PHE A CA 1
ATOM 862 C C . PHE A 1 110 ? -2.727 2.363 9.688 1.00 98.50 110 PHE A C 1
ATOM 864 O O . PHE A 1 110 ? -1.900 1.621 10.211 1.00 98.50 110 PHE A O 1
ATOM 871 N N . GLU A 1 111 ? -3.692 2.976 10.354 1.00 98.19 111 GLU A N 1
ATOM 872 C CA . GLU A 1 111 ? -4.026 2.672 11.739 1.00 98.19 111 GLU A CA 1
ATOM 873 C C . GLU A 1 111 ? -5.276 1.790 11.769 1.00 98.19 111 GLU A C 1
ATOM 875 O O . GLU A 1 111 ? -6.239 2.017 11.027 1.00 98.19 111 GLU A O 1
ATOM 880 N N . LEU A 1 112 ? -5.239 0.747 12.599 1.00 97.56 112 LEU A N 1
ATOM 881 C CA . LEU A 1 112 ? -6.359 -0.156 12.833 1.00 97.56 112 LEU A CA 1
ATOM 882 C C . LEU A 1 112 ? -6.794 -0.056 14.297 1.00 97.56 112 LEU A C 1
ATOM 884 O O . LEU A 1 112 ? -6.019 -0.335 15.218 1.00 97.56 112 LEU A O 1
ATOM 888 N N . HIS A 1 113 ? -8.064 0.280 14.488 1.00 93.75 113 HIS A N 1
ATOM 889 C CA . HIS A 1 113 ? -8.735 0.377 15.776 1.00 93.75 113 HIS A CA 1
ATOM 890 C C . HIS A 1 113 ? -9.963 -0.538 15.772 1.00 93.75 113 HIS A C 1
ATOM 892 O O . HIS A 1 113 ? -10.728 -0.537 14.806 1.00 93.75 113 HIS A O 1
ATOM 898 N N . ALA A 1 114 ? -10.121 -1.333 16.830 1.00 84.44 114 ALA A N 1
ATOM 899 C CA . ALA A 1 114 ? -11.290 -2.187 17.039 1.00 84.44 114 ALA A CA 1
ATOM 900 C C . ALA A 1 114 ? -12.538 -1.376 17.421 1.00 84.44 114 ALA A C 1
ATOM 902 O O . ALA A 1 114 ? -12.385 -0.359 18.140 1.00 84.44 114 ALA A O 1
#

Secondary structure (DSSP, 8-state):
--S-HHHHHHHHHHHHHHSSSEEEEEEEE-HHHHHHGGGSHHHHTTT-------S-HHHHHTT-TTEEEEEEEETTSHHHHTTS-HHHHHHHHHHTTSHHHHHSEEEEEEEE--

Sequence (114 aa):
MYLVEDDIIELVLKMRDRFKDVTLIFDAYSKLTASKASHHPSLKETGAVINWGVDSPAEIEAFGSGITHEKTLYLTDENALGRLSSGYRAMFALAGKFKVAREAHRIFVFELHA